Protein AF-A0A1A8KKH3-F1 (afdb_monomer_lite)

Foldseek 3Di:
DVVCCVVDPDDPPDVVVVVVVVVVVVVVVVVCVVVDVDPVLVCQLVVLLVCLCVPQVVVLVVVVVVVPDDCPDPVNVVSVVSNVVSVVSSVVSNVVSVVVVVVPD

InterPro domains:
  IPR013057 Amino acid transporter, transmembrane domain [PF01490] (12-98)

Organism: Nothobranchius kuhntae (NCBI:txid321403)

Radius o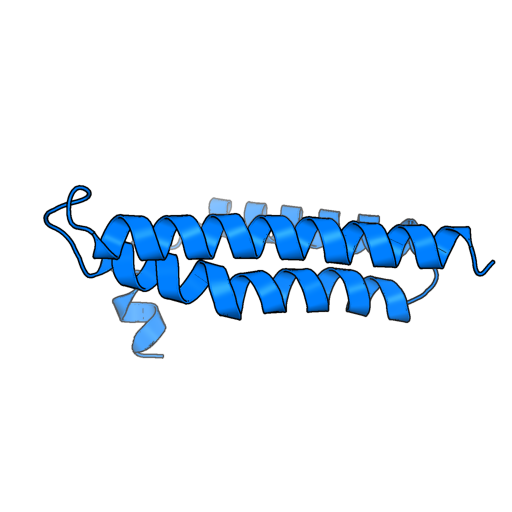f gyration: 18.01 Å; chains: 1; bounding box: 38×38×38 Å

pLDDT: mean 75.6, std 12.01, range [43.78, 92.56]

Secondary structure (DSSP, 8-state):
-HHHHHHS-S----HHHHHHHHHHHHHHHHHHHHH---HHHHHHHHHHHHHHIIIIIHHHHHHHHH-TT-TTSHHHHHHHHHHHHHHHHHHHHHHHHHHHHHH--

Structure (mmCIF, N/CA/C/O backbone):
data_AF-A0A1A8KKH3-F1
#
_entry.id   AF-A0A1A8KKH3-F1
#
loop_
_atom_site.group_PDB
_atom_site.id
_atom_site.type_symbol
_atom_site.label_atom_id
_atom_site.label_alt_id
_atom_site.label_comp_id
_atom_site.label_asym_id
_atom_site.label_entity_id
_atom_site.label_seq_id
_atom_site.pdbx_PDB_ins_code
_atom_site.Cartn_x
_atom_site.Cartn_y
_atom_site.Cartn_z
_atom_site.occupancy
_atom_site.B_iso_or_equiv
_atom_site.auth_seq_id
_atom_site.auth_comp_id
_atom_site.auth_asym_id
_atom_site.auth_atom_id
_atom_site.pdbx_PDB_model_num
ATOM 1 N N . LYS A 1 1 ? -0.425 -17.232 17.136 1.00 43.78 1 LYS A N 1
ATOM 2 C CA . LYS A 1 1 ? -1.507 -18.255 17.073 1.00 43.78 1 LYS A CA 1
ATOM 3 C C . LYS A 1 1 ? -2.831 -17.760 17.673 1.00 43.78 1 LYS A C 1
ATOM 5 O O . LYS A 1 1 ? -3.831 -17.846 16.978 1.00 43.78 1 LYS A O 1
ATOM 10 N N . ALA A 1 2 ? -2.852 -17.165 18.872 1.00 50.16 2 ALA A N 1
ATOM 11 C CA . ALA A 1 2 ? -4.084 -16.654 19.500 1.00 50.16 2 ALA A CA 1
ATOM 12 C C . ALA A 1 2 ? -4.791 -15.513 18.726 1.00 50.16 2 ALA A C 1
ATOM 14 O O . ALA A 1 2 ? -6.012 -15.499 18.624 1.00 50.16 2 ALA A O 1
ATOM 15 N N . MET A 1 3 ? -4.035 -14.603 18.101 1.00 50.75 3 MET A N 1
ATOM 16 C CA . MET A 1 3 ? -4.597 -13.459 17.361 1.00 50.75 3 MET A CA 1
ATOM 17 C C . MET A 1 3 ? -5.392 -13.859 16.100 1.00 50.75 3 MET A C 1
ATOM 19 O O . MET A 1 3 ? -6.391 -13.229 15.772 1.00 50.75 3 MET A O 1
ATOM 23 N N . ILE A 1 4 ? -4.989 -14.941 15.423 1.00 56.91 4 ILE A N 1
ATOM 24 C CA . ILE A 1 4 ? -5.669 -15.466 14.224 1.00 56.91 4 ILE A CA 1
ATOM 25 C C . ILE A 1 4 ? -7.001 -16.134 14.592 1.00 56.91 4 ILE A C 1
ATOM 27 O O . ILE A 1 4 ? -7.988 -15.954 13.886 1.00 56.91 4 ILE A O 1
ATOM 31 N N . LEU A 1 5 ? -7.050 -16.829 15.734 1.00 54.06 5 LEU A N 1
ATOM 32 C CA . LEU A 1 5 ? -8.266 -17.465 16.253 1.00 54.06 5 LEU A CA 1
ATOM 33 C C . LEU A 1 5 ? -9.311 -16.448 16.750 1.00 54.06 5 LEU A C 1
ATOM 35 O O . LEU A 1 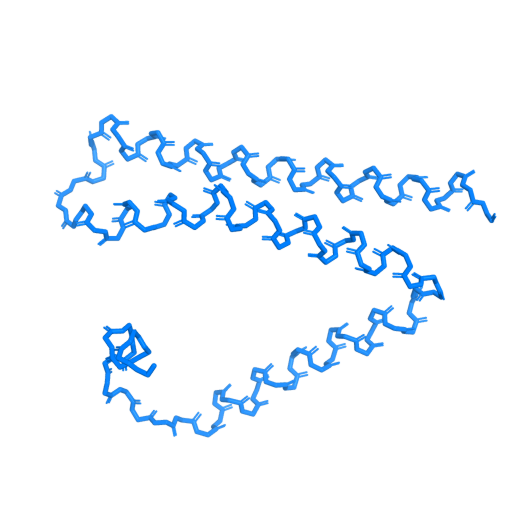5 ? -10.504 -16.715 16.653 1.00 54.06 5 LEU A O 1
ATOM 39 N N . LEU A 1 6 ? -8.878 -15.277 17.238 1.00 56.38 6 LEU A N 1
ATOM 40 C CA . LEU A 1 6 ? -9.771 -14.201 17.697 1.00 56.38 6 LEU A CA 1
ATOM 41 C C . LEU A 1 6 ? -10.327 -13.328 16.556 1.00 56.38 6 LEU A C 1
ATOM 43 O O . LEU A 1 6 ? -11.441 -12.822 16.663 1.00 56.38 6 LEU A O 1
ATOM 47 N N . LEU A 1 7 ? -9.583 -13.148 15.457 1.00 56.84 7 LEU A N 1
ATOM 48 C CA . LEU A 1 7 ? -10.030 -12.361 14.294 1.00 56.84 7 LEU A CA 1
AT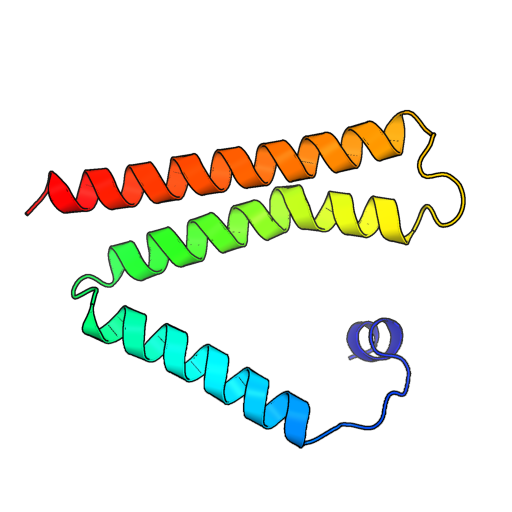OM 49 C C . LEU A 1 7 ? -10.857 -13.176 13.288 1.00 56.84 7 LEU A C 1
ATOM 51 O O . LEU A 1 7 ? -11.765 -12.627 12.663 1.00 56.84 7 LEU A O 1
ATOM 55 N N . PHE A 1 8 ? -10.563 -14.469 13.146 1.00 54.84 8 PHE A N 1
ATOM 56 C CA . PHE A 1 8 ? -11.284 -15.421 12.301 1.00 54.84 8 PHE A CA 1
ATOM 57 C C . PHE A 1 8 ? -11.954 -16.469 13.194 1.00 54.84 8 PHE A C 1
ATOM 59 O O . PHE A 1 8 ? -11.532 -17.620 13.280 1.00 54.84 8 PHE A O 1
ATOM 66 N N . GLY A 1 9 ? -13.013 -16.054 13.889 1.00 50.19 9 GLY A N 1
ATOM 67 C CA . GLY A 1 9 ? -13.870 -16.983 14.612 1.00 50.19 9 GLY A CA 1
ATOM 68 C C . GLY A 1 9 ? -14.427 -18.039 13.657 1.00 50.19 9 GLY A C 1
ATOM 69 O O . GLY A 1 9 ? -15.147 -17.692 12.725 1.00 50.19 9 GLY A O 1
ATOM 70 N N . GLY A 1 10 ? -14.052 -19.302 13.879 1.00 51.72 10 GLY A N 1
ATOM 71 C CA . GLY A 1 10 ? -14.806 -20.523 13.561 1.00 51.72 10 GLY A CA 1
ATOM 72 C C . GLY A 1 10 ? -15.436 -20.706 12.174 1.00 51.72 10 GLY A C 1
ATOM 73 O O . GLY A 1 10 ? -16.244 -21.616 12.023 1.00 51.72 10 GLY A O 1
ATOM 74 N N . ARG A 1 11 ? -15.141 -19.886 11.157 1.00 59.19 11 ARG A N 1
ATOM 75 C CA . ARG A 1 11 ? -15.700 -20.083 9.815 1.00 59.19 11 ARG A CA 1
ATOM 76 C C . ARG A 1 11 ? -14.977 -21.230 9.126 1.00 59.19 11 ARG A C 1
ATOM 78 O O . ARG A 1 11 ? -13.753 -21.213 9.015 1.00 59.19 11 ARG A O 1
ATOM 85 N N . SER A 1 12 ? -15.759 -22.199 8.653 1.00 53.28 12 SER A N 1
ATOM 86 C CA . SER A 1 12 ? -15.308 -23.375 7.913 1.00 53.28 12 SER A CA 1
ATOM 87 C C . SER A 1 12 ? -14.247 -22.982 6.889 1.00 53.28 12 SER A C 1
ATOM 89 O O . SER A 1 12 ? -14.503 -22.130 6.035 1.00 53.28 12 SER A O 1
ATOM 91 N N . PHE A 1 13 ? -13.059 -23.580 7.000 1.00 60.38 13 PHE A N 1
ATOM 92 C CA . PHE A 1 13 ? -11.923 -23.385 6.102 1.00 60.38 13 PHE A CA 1
ATOM 93 C C . PHE A 1 13 ? -12.356 -23.741 4.674 1.00 60.38 13 PHE A C 1
ATOM 95 O O . PHE A 1 13 ? -12.335 -24.898 4.255 1.00 60.38 13 PHE A O 1
ATOM 102 N N . SER A 1 14 ? -12.861 -22.749 3.943 1.00 65.69 14 SER A N 1
ATOM 103 C CA . SER A 1 14 ? -13.418 -22.958 2.614 1.00 65.69 14 SER A CA 1
ATOM 104 C C . SER A 1 14 ? -12.257 -23.013 1.635 1.00 65.69 14 SER A C 1
ATOM 106 O O . SER A 1 14 ? -11.760 -21.982 1.187 1.00 65.69 14 SER A O 1
ATOM 108 N N . TRP A 1 15 ? -11.825 -24.232 1.310 1.00 74.44 15 TRP A N 1
ATOM 109 C CA . TRP A 1 15 ? -10.740 -24.514 0.365 1.00 74.44 15 TRP A CA 1
ATOM 110 C C . TRP A 1 15 ? -10.841 -23.695 -0.928 1.00 74.44 15 TRP A C 1
ATOM 112 O O . TRP A 1 15 ? -9.834 -23.193 -1.418 1.00 74.44 15 TRP A O 1
ATOM 122 N N . ARG A 1 16 ? -12.063 -23.469 -1.430 1.00 76.62 16 ARG A N 1
ATOM 123 C CA . ARG A 1 16 ? -12.312 -22.652 -2.627 1.00 76.62 16 ARG A CA 1
ATOM 124 C C . ARG A 1 16 ? -11.839 -21.203 -2.480 1.00 76.62 16 ARG A C 1
ATOM 126 O O . ARG A 1 16 ? -11.225 -20.679 -3.397 1.00 76.62 16 ARG A O 1
ATOM 133 N N . ILE A 1 17 ? -12.079 -20.570 -1.332 1.00 80.62 17 ILE A N 1
ATOM 134 C CA . ILE A 1 17 ? -11.688 -19.171 -1.093 1.00 80.62 17 ILE A CA 1
ATOM 135 C C . ILE A 1 17 ? -10.163 -19.055 -1.012 1.00 80.62 17 ILE A C 1
ATOM 137 O O . ILE A 1 17 ? -9.591 -18.116 -1.561 1.00 80.62 17 ILE A O 1
ATOM 141 N N . HIS A 1 18 ? -9.497 -20.026 -0.381 1.00 83.44 18 HIS A N 1
ATOM 142 C CA . HIS A 1 18 ? -8.037 -20.054 -0.336 1.00 83.44 18 HIS A CA 1
ATOM 143 C C . HIS A 1 18 ? -7.414 -20.280 -1.711 1.00 83.44 18 HIS A C 1
ATOM 145 O O . HIS A 1 18 ? -6.543 -19.506 -2.089 1.00 83.44 18 HIS A O 1
ATOM 151 N N . ILE A 1 19 ? -7.905 -21.251 -2.487 1.00 87.81 19 ILE A N 1
ATOM 152 C CA . ILE A 1 19 ? -7.415 -21.496 -3.852 1.00 87.81 19 ILE A CA 1
ATOM 153 C C . ILE A 1 19 ? -7.564 -20.239 -4.717 1.00 87.81 19 ILE A C 1
ATOM 155 O O . ILE A 1 19 ? -6.603 -19.836 -5.366 1.00 87.81 19 ILE A O 1
ATOM 159 N N . ILE A 1 20 ? -8.734 -19.590 -4.692 1.00 90.81 20 ILE A N 1
ATOM 160 C CA . ILE A 1 20 ? -8.991 -18.372 -5.475 1.00 90.81 20 ILE A CA 1
ATOM 161 C C . ILE A 1 20 ? -8.067 -17.230 -5.032 1.00 90.81 20 ILE A C 1
ATOM 163 O O . ILE A 1 20 ? -7.472 -16.571 -5.878 1.00 90.81 20 ILE A O 1
ATOM 167 N N . SER A 1 21 ? -7.899 -17.015 -3.724 1.00 87.31 21 SER A N 1
ATOM 168 C CA . SER A 1 21 ? -7.009 -15.974 -3.195 1.00 87.31 21 SER A CA 1
ATOM 169 C C . SER A 1 21 ? -5.559 -16.189 -3.635 1.00 87.31 21 SER A C 1
ATOM 171 O O . SER A 1 21 ? -4.923 -15.271 -4.150 1.00 87.31 21 SER A O 1
ATOM 173 N N . THR A 1 22 ? -5.049 -17.418 -3.517 1.00 90.25 22 THR A N 1
ATOM 174 C CA . THR A 1 22 ? -3.692 -17.758 -3.960 1.00 90.25 22 THR A CA 1
ATOM 175 C C . THR A 1 22 ? -3.526 -17.575 -5.467 1.00 90.25 22 THR A C 1
ATOM 177 O O . THR A 1 2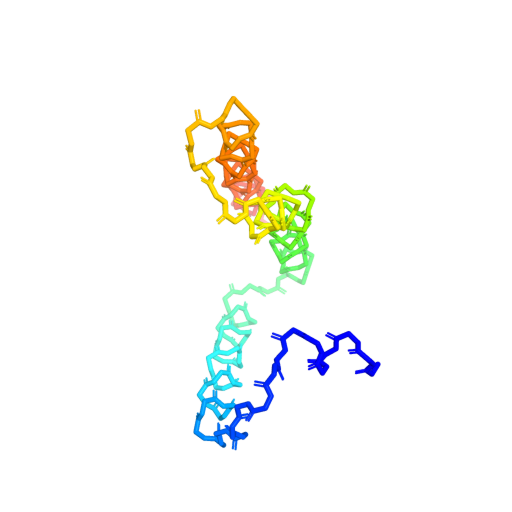2 ? -2.514 -17.025 -5.888 1.00 90.25 22 THR A O 1
ATOM 180 N N . LEU A 1 23 ? -4.519 -17.963 -6.274 1.00 92.56 23 LEU A N 1
ATOM 181 C CA . LEU A 1 23 ? -4.517 -17.749 -7.726 1.00 92.56 23 LEU A CA 1
ATOM 182 C C . LEU A 1 23 ? -4.460 -16.265 -8.094 1.00 92.56 23 LEU A C 1
ATOM 184 O O . LEU A 1 23 ? -3.670 -15.884 -8.953 1.00 92.56 23 LEU A O 1
ATOM 188 N N . ILE A 1 24 ? -5.255 -15.426 -7.425 1.00 91.88 24 ILE A N 1
ATOM 189 C CA . ILE A 1 24 ? -5.257 -13.975 -7.648 1.00 91.88 24 ILE A CA 1
ATOM 190 C C . ILE A 1 24 ? -3.891 -13.386 -7.296 1.00 91.88 24 ILE A C 1
ATOM 192 O O . ILE A 1 24 ? -3.305 -12.681 -8.113 1.00 91.88 24 ILE A O 1
ATOM 196 N N . ILE A 1 25 ? -3.358 -13.700 -6.111 1.00 89.38 25 ILE A N 1
ATOM 197 C CA . ILE A 1 25 ? -2.053 -13.191 -5.668 1.00 89.38 25 ILE A CA 1
ATOM 198 C C . ILE A 1 25 ? -0.957 -13.628 -6.645 1.00 89.38 25 ILE A C 1
ATOM 200 O O . ILE A 1 25 ? -0.164 -12.799 -7.082 1.00 89.38 25 ILE A O 1
ATOM 204 N N . LEU A 1 26 ? -0.940 -14.906 -7.032 1.00 92.31 26 LEU A N 1
ATOM 205 C CA . LEU A 1 26 ? 0.035 -15.444 -7.977 1.00 92.31 26 LEU A CA 1
ATOM 206 C C . LEU A 1 26 ? -0.065 -14.757 -9.342 1.00 92.31 26 LEU A C 1
ATOM 208 O O . LEU A 1 26 ? 0.959 -14.379 -9.902 1.00 92.31 26 LEU A O 1
ATOM 212 N N . SER A 1 27 ? -1.282 -14.551 -9.851 1.00 92.12 27 SER A N 1
ATOM 213 C CA . SER A 1 27 ? -1.516 -13.849 -11.114 1.00 92.12 27 SER A CA 1
ATOM 214 C C . SER A 1 27 ? -0.997 -12.416 -11.068 1.00 92.12 27 SER A C 1
ATOM 216 O O . SER A 1 27 ? -0.344 -11.983 -12.010 1.00 92.12 27 SER A O 1
ATOM 218 N N . VAL A 1 28 ? -1.266 -11.680 -9.986 1.00 86.81 28 VAL A N 1
ATOM 219 C CA . VAL A 1 28 ? -0.795 -10.297 -9.823 1.00 86.81 28 VAL A CA 1
ATOM 220 C C . VAL A 1 28 ? 0.729 -10.254 -9.765 1.00 86.81 28 VAL A C 1
ATOM 222 O O . VAL A 1 28 ? 1.336 -9.455 -10.471 1.00 86.81 28 VAL A O 1
ATOM 225 N N . VAL A 1 29 ? 1.356 -11.132 -8.975 1.00 85.94 29 VAL A N 1
ATOM 226 C CA . VAL A 1 29 ? 2.822 -11.199 -8.847 1.00 85.94 29 VAL A CA 1
ATOM 227 C C . VAL A 1 29 ? 3.478 -11.567 -10.175 1.00 85.94 29 VAL A C 1
ATOM 229 O O . VAL A 1 29 ? 4.456 -10.935 -10.565 1.00 85.94 29 VAL A O 1
ATOM 232 N N . LEU A 1 30 ? 2.930 -12.551 -10.891 1.00 88.56 30 LEU A N 1
ATOM 233 C CA . LEU A 1 30 ? 3.452 -12.976 -12.187 1.00 88.56 30 LEU A CA 1
ATOM 234 C C . LEU A 1 30 ? 3.312 -11.870 -13.238 1.00 88.56 30 LEU A C 1
ATOM 236 O O . LEU A 1 30 ? 4.251 -11.617 -13.986 1.00 88.56 30 LEU A O 1
ATOM 240 N N . MET A 1 31 ? 2.170 -11.179 -13.264 1.00 85.81 31 MET A N 1
ATOM 241 C CA . MET A 1 31 ? 1.958 -10.037 -14.150 1.00 85.81 31 MET A CA 1
ATOM 242 C C . MET A 1 31 ? 2.983 -8.934 -13.848 1.00 85.81 31 MET A C 1
ATOM 244 O O . MET A 1 31 ? 3.666 -8.470 -14.756 1.00 85.81 31 MET A O 1
ATOM 248 N N . LEU A 1 32 ? 3.179 -8.585 -12.573 1.00 80.44 32 LEU A N 1
ATOM 249 C CA . LEU A 1 32 ? 4.172 -7.589 -12.165 1.00 80.44 32 LEU A CA 1
ATOM 250 C C . LEU A 1 32 ? 5.600 -7.977 -12.585 1.00 80.44 32 LEU A C 1
ATOM 252 O O . LEU A 1 32 ? 6.344 -7.128 -13.064 1.00 80.44 32 LEU A O 1
ATOM 256 N N . ALA A 1 33 ? 5.964 -9.255 -12.440 1.00 82.94 33 ALA A N 1
ATOM 257 C CA . ALA A 1 33 ? 7.288 -9.770 -12.787 1.00 82.94 33 ALA A CA 1
ATOM 258 C C . ALA A 1 33 ? 7.579 -9.743 -14.297 1.00 82.94 33 ALA A C 1
ATOM 260 O O . ALA A 1 33 ? 8.730 -9.587 -14.691 1.00 82.94 33 ALA A O 1
ATOM 261 N N . ILE A 1 34 ? 6.553 -9.892 -15.141 1.00 84.12 34 ILE A N 1
ATOM 262 C CA . ILE A 1 34 ? 6.701 -9.823 -16.603 1.00 84.12 34 ILE A CA 1
ATOM 263 C C . ILE A 1 34 ? 6.768 -8.366 -17.080 1.00 84.12 34 ILE A C 1
ATOM 265 O O . ILE A 1 34 ? 7.532 -8.056 -17.990 1.00 84.12 34 ILE A O 1
ATOM 269 N N . PHE A 1 35 ? 5.976 -7.469 -16.483 1.00 78.00 35 PHE A N 1
ATOM 270 C CA . PHE A 1 35 ? 5.908 -6.065 -16.907 1.00 78.00 35 PHE A CA 1
ATOM 271 C C . PHE A 1 35 ? 7.049 -5.194 -16.370 1.00 78.00 35 PHE A C 1
ATOM 273 O O . PHE A 1 35 ? 7.363 -4.180 -16.989 1.00 78.00 35 PHE A O 1
ATOM 280 N N . VAL A 1 36 ? 7.649 -5.544 -15.228 1.00 73.31 36 VAL A N 1
ATOM 281 C CA . VAL A 1 36 ? 8.634 -4.697 -14.543 1.00 73.31 36 VAL A CA 1
ATOM 282 C C . VAL A 1 36 ? 9.988 -5.415 -14.460 1.00 73.31 36 VAL A C 1
ATOM 284 O O . VAL A 1 36 ? 10.166 -6.267 -13.588 1.00 73.31 36 VAL A O 1
ATOM 287 N N . PRO A 1 37 ? 10.962 -5.069 -15.323 1.00 71.25 37 PRO A N 1
ATOM 288 C CA . PRO A 1 37 ? 12.279 -5.705 -15.324 1.00 71.25 37 PRO A CA 1
ATOM 289 C C . PRO A 1 37 ? 13.168 -5.277 -14.140 1.00 71.25 37 PRO A C 1
ATOM 291 O O . PRO A 1 37 ? 14.070 -6.027 -13.765 1.00 71.25 37 PRO A O 1
ATOM 294 N N . ASP A 1 38 ? 12.899 -4.131 -13.494 1.00 79.19 38 ASP A N 1
ATOM 295 C CA . ASP A 1 38 ? 13.641 -3.699 -12.300 1.00 79.19 38 ASP A CA 1
ATOM 296 C C . ASP A 1 38 ? 12.933 -4.029 -10.991 1.00 79.19 38 ASP A C 1
ATOM 298 O O . ASP A 1 38 ? 11.896 -3.476 -10.607 1.00 79.19 38 ASP A O 1
ATOM 302 N N . ILE A 1 39 ? 13.626 -4.836 -10.200 1.00 81.44 39 ILE A N 1
ATOM 303 C CA . ILE A 1 39 ? 13.191 -5.250 -8.872 1.00 81.44 39 ILE A CA 1
ATOM 304 C C . ILE A 1 39 ? 13.037 -4.079 -7.880 1.00 81.44 39 ILE A C 1
ATOM 306 O O . ILE A 1 39 ? 12.174 -4.121 -7.002 1.00 81.44 39 ILE A O 1
ATOM 310 N N . ARG A 1 40 ? 13.834 -3.005 -8.023 1.00 79.88 40 ARG A N 1
ATOM 311 C CA . ARG A 1 40 ? 13.801 -1.824 -7.128 1.00 79.88 40 ARG A CA 1
ATOM 312 C C . ARG A 1 40 ? 12.424 -1.180 -7.068 1.00 79.88 40 ARG A C 1
ATOM 314 O O . ARG A 1 40 ? 11.980 -0.702 -6.031 1.00 79.88 40 ARG A O 1
ATOM 321 N N . THR A 1 41 ? 11.726 -1.229 -8.176 1.00 77.81 41 THR A N 1
ATOM 322 C CA . THR A 1 41 ? 10.410 -0.627 -8.338 1.00 77.81 41 THR A CA 1
ATOM 323 C C . THR A 1 41 ? 9.319 -1.498 -7.835 1.00 77.81 41 THR A C 1
ATOM 325 O O . THR A 1 41 ? 8.375 -0.992 -7.244 1.00 77.81 41 THR A O 1
ATOM 328 N N . VAL A 1 42 ? 9.418 -2.793 -8.120 1.00 83.25 42 VAL A N 1
ATOM 329 C CA . VAL A 1 42 ? 8.474 -3.762 -7.592 1.00 83.25 42 VAL A CA 1
ATOM 330 C C . VAL A 1 42 ? 8.444 -3.596 -6.078 1.00 83.25 42 VAL A C 1
ATOM 332 O O . VAL A 1 42 ? 7.378 -3.397 -5.498 1.00 83.25 42 VAL A O 1
ATOM 335 N N . PHE A 1 43 ? 9.620 -3.519 -5.449 1.00 83.06 43 PHE A N 1
ATOM 336 C CA . PHE A 1 43 ? 9.726 -3.215 -4.027 1.00 83.06 43 PHE A CA 1
ATOM 337 C C . PHE A 1 43 ? 9.280 -1.798 -3.655 1.00 83.06 43 PHE A C 1
ATOM 339 O O . PHE A 1 43 ? 8.648 -1.638 -2.615 1.00 83.06 43 PHE A O 1
ATOM 346 N N . GLY A 1 44 ? 9.531 -0.783 -4.484 1.00 84.19 44 GLY A N 1
ATOM 347 C CA . GLY A 1 44 ? 9.035 0.579 -4.261 1.00 84.19 44 GLY A CA 1
ATOM 348 C C . GLY A 1 44 ? 7.504 0.668 -4.240 1.00 84.19 44 GLY A C 1
ATOM 349 O O . GLY A 1 44 ? 6.928 1.237 -3.315 1.00 84.19 44 GLY A O 1
ATOM 350 N N . ILE A 1 45 ? 6.828 0.061 -5.217 1.00 81.19 45 ILE A N 1
ATOM 351 C CA . ILE A 1 45 ? 5.365 0.034 -5.361 1.00 81.19 45 ILE A CA 1
ATOM 352 C C . ILE A 1 45 ? 4.734 -0.782 -4.234 1.00 81.19 45 ILE A C 1
ATOM 354 O O . ILE A 1 45 ? 3.833 -0.305 -3.540 1.00 81.19 45 ILE A O 1
ATOM 358 N N . VAL A 1 46 ? 5.223 -2.005 -4.022 1.00 86.88 46 VAL A N 1
ATOM 359 C CA . VAL A 1 46 ? 4.688 -2.902 -2.991 1.00 86.88 46 VAL A CA 1
ATOM 360 C C . VAL A 1 46 ? 4.957 -2.334 -1.598 1.00 86.88 46 VAL A C 1
ATOM 362 O O . VAL A 1 46 ? 4.057 -2.317 -0.759 1.00 86.88 46 VAL A O 1
ATOM 365 N N . GLY A 1 47 ? 6.165 -1.826 -1.352 1.00 86.44 47 GLY A N 1
ATOM 366 C CA . GLY A 1 47 ? 6.578 -1.257 -0.071 1.00 86.44 47 GLY A CA 1
ATOM 367 C C . GLY A 1 47 ? 5.825 0.022 0.282 1.00 86.44 47 GLY A C 1
ATOM 368 O O . GLY A 1 47 ? 5.310 0.130 1.394 1.00 86.44 47 GLY A O 1
ATOM 369 N N . SER A 1 48 ? 5.688 0.960 -0.662 1.00 85.81 48 SER A N 1
ATOM 370 C CA . SER A 1 48 ? 4.923 2.198 -0.444 1.00 85.81 48 SER A CA 1
ATOM 371 C C . SER A 1 48 ? 3.449 1.913 -0.168 1.00 85.81 48 SER A C 1
ATOM 373 O O . SER A 1 48 ? 2.911 2.400 0.825 1.00 85.81 48 SER A O 1
ATOM 375 N N . THR A 1 49 ? 2.814 1.061 -0.978 1.00 84.94 49 THR A N 1
ATOM 376 C CA . THR A 1 49 ? 1.397 0.696 -0.820 1.00 84.94 49 THR A CA 1
ATOM 377 C C . THR A 1 49 ? 1.152 -0.043 0.496 1.00 84.94 49 THR A C 1
ATOM 379 O O . THR A 1 49 ? 0.200 0.255 1.215 1.00 84.94 49 THR A O 1
ATOM 382 N N . THR A 1 50 ? 2.029 -0.982 0.859 1.00 87.81 50 THR A N 1
ATOM 383 C CA . THR A 1 50 ? 1.896 -1.734 2.116 1.00 87.81 50 THR A CA 1
ATOM 384 C C . THR A 1 50 ? 2.106 -0.824 3.325 1.00 87.81 50 THR A C 1
ATOM 386 O O . THR A 1 50 ? 1.333 -0.888 4.279 1.00 87.81 50 THR A O 1
ATOM 389 N N . SER A 1 51 ? 3.105 0.062 3.279 1.00 87.56 51 SER A N 1
ATOM 390 C CA . SER A 1 51 ? 3.399 1.004 4.362 1.00 87.56 51 SER A CA 1
ATOM 391 C C . SER A 1 51 ? 2.254 1.996 4.585 1.00 87.56 51 SER A C 1
ATOM 393 O O . SER A 1 51 ? 1.793 2.151 5.715 1.00 87.56 51 SER A O 1
ATOM 395 N N . THR A 1 52 ? 1.706 2.601 3.523 1.00 84.38 52 THR A N 1
ATOM 396 C CA . THR A 1 52 ? 0.559 3.522 3.642 1.00 84.38 52 THR A CA 1
ATOM 397 C C . THR A 1 52 ? -0.692 2.816 4.164 1.00 84.38 52 THR A C 1
ATOM 399 O O . THR A 1 52 ? -1.391 3.357 5.024 1.00 84.38 52 THR A O 1
ATOM 402 N N . CYS A 1 53 ? -0.940 1.574 3.736 1.00 81.75 53 CYS A N 1
ATOM 403 C CA . CYS A 1 53 ? -2.040 0.769 4.262 1.00 81.75 53 CYS A CA 1
ATOM 404 C C . CYS A 1 53 ? -1.884 0.466 5.756 1.00 81.75 53 CYS A C 1
ATOM 406 O O . CYS A 1 53 ? -2.837 0.610 6.521 1.00 81.75 53 CYS A O 1
ATOM 408 N N . LEU A 1 54 ? -0.695 0.063 6.198 1.00 83.19 54 LEU A N 1
ATOM 409 C CA . LEU A 1 54 ? -0.470 -0.290 7.599 1.00 83.19 54 LEU A CA 1
ATOM 410 C C . LEU A 1 54 ? -0.449 0.934 8.520 1.00 83.19 54 LEU A C 1
ATOM 412 O O . LEU A 1 54 ? -0.985 0.866 9.622 1.00 83.19 54 LEU A O 1
ATOM 416 N N . LEU A 1 55 ? 0.135 2.048 8.079 1.00 83.88 55 LEU A N 1
ATOM 417 C CA . LEU A 1 55 ? 0.287 3.240 8.913 1.00 83.88 55 LEU A CA 1
ATOM 418 C C . LEU A 1 55 ? -0.990 4.075 9.006 1.00 83.88 55 LEU A C 1
ATOM 420 O O . LEU A 1 55 ? -1.268 4.617 10.070 1.00 83.88 55 LEU A O 1
ATOM 424 N N . PHE A 1 56 ? -1.768 4.177 7.926 1.00 76.06 56 PHE A N 1
ATOM 425 C CA . PHE A 1 56 ? -2.933 5.066 7.889 1.00 76.06 56 PHE A CA 1
ATOM 426 C C . PHE A 1 56 ? -4.265 4.312 7.882 1.00 76.06 56 PHE A C 1
ATOM 428 O O . PHE A 1 56 ? -5.190 4.655 8.617 1.00 76.06 56 PHE A O 1
ATOM 435 N N . ILE A 1 57 ? -4.373 3.249 7.083 1.00 77.12 57 ILE A N 1
ATOM 436 C CA . ILE A 1 57 ? -5.648 2.544 6.893 1.00 77.12 57 ILE A CA 1
ATOM 437 C C . ILE A 1 57 ? -5.927 1.582 8.055 1.00 77.12 57 ILE A C 1
ATOM 439 O O . ILE A 1 57 ? -7.047 1.533 8.565 1.00 77.12 57 ILE A O 1
ATOM 443 N N . PHE A 1 58 ? -4.917 0.846 8.522 1.00 76.56 58 PHE A N 1
ATOM 444 C CA . PHE A 1 58 ? -5.069 -0.122 9.609 1.00 76.56 58 PHE A CA 1
ATOM 445 C C . PHE A 1 58 ? -5.555 0.492 10.935 1.00 76.56 58 PHE A C 1
ATOM 447 O O . PHE A 1 58 ? -6.547 -0.018 11.463 1.00 76.56 58 PHE A O 1
ATOM 454 N N . PRO A 1 59 ? -4.964 1.583 11.474 1.00 76.12 59 PRO A N 1
ATOM 455 C CA . PRO A 1 59 ? -5.478 2.202 12.697 1.00 76.12 59 PRO A CA 1
ATOM 456 C C . PRO A 1 59 ? -6.893 2.764 12.515 1.00 76.12 59 PRO A C 1
ATOM 458 O O . PRO A 1 59 ? -7.710 2.611 13.419 1.00 76.12 59 PRO A O 1
ATOM 461 N N . GLY A 1 60 ? -7.223 3.325 11.343 1.00 74.38 60 GLY A N 1
ATOM 462 C CA . GLY A 1 60 ? -8.568 3.826 11.042 1.00 74.38 60 GLY A CA 1
ATOM 463 C C . GLY A 1 60 ? -9.629 2.720 11.031 1.00 74.38 60 GLY A C 1
ATOM 464 O O . GLY A 1 60 ? -10.671 2.847 11.674 1.00 74.38 60 GLY A O 1
ATOM 465 N N . ILE A 1 61 ? -9.347 1.586 10.378 1.00 74.25 61 ILE A N 1
ATOM 466 C CA . ILE A 1 61 ? -10.246 0.419 10.371 1.00 74.25 61 ILE A CA 1
ATOM 467 C C . ILE A 1 61 ? -10.364 -0.188 11.771 1.00 74.25 61 ILE A C 1
ATOM 469 O O . ILE A 1 61 ? -11.464 -0.554 12.185 1.00 74.25 61 ILE A O 1
ATOM 473 N N . PHE A 1 62 ? -9.258 -0.304 12.512 1.00 76.12 62 PHE A N 1
ATOM 474 C CA . PHE A 1 62 ? -9.280 -0.858 13.866 1.00 76.12 62 PHE A CA 1
ATOM 475 C C . PHE A 1 62 ? -10.112 0.019 14.804 1.00 76.12 62 PHE A C 1
ATOM 477 O O . PHE A 1 62 ? -10.938 -0.505 15.550 1.00 76.12 62 PHE A O 1
ATOM 484 N N . TYR A 1 63 ? -9.963 1.341 14.689 1.00 72.94 63 TYR A N 1
ATOM 485 C CA . TYR A 1 63 ? -10.736 2.338 15.422 1.00 72.94 63 TYR A CA 1
ATOM 486 C C . TYR A 1 63 ? -12.239 2.262 15.106 1.00 72.94 63 TYR A C 1
ATOM 488 O O . TYR A 1 63 ? -13.070 2.166 16.009 1.00 72.94 63 TYR A O 1
ATOM 496 N N . LEU A 1 64 ? -12.607 2.212 13.823 1.00 72.12 64 LEU A N 1
ATOM 497 C CA . LEU A 1 64 ? -14.008 2.088 13.400 1.00 72.12 64 LEU A CA 1
ATOM 498 C C . LEU A 1 64 ? -14.629 0.746 13.816 1.00 72.12 64 LEU A C 1
ATOM 500 O O . LEU A 1 64 ? -15.807 0.681 14.159 1.00 72.12 64 LEU A O 1
ATOM 504 N N . LYS A 1 65 ? -13.845 -0.338 13.813 1.00 70.56 65 LYS A N 1
ATOM 505 C CA . LYS A 1 65 ? -14.325 -1.683 14.158 1.00 70.56 65 LYS A CA 1
ATOM 506 C C . LYS A 1 65 ? -14.479 -1.896 15.669 1.00 70.56 65 LYS A C 1
ATOM 508 O O . LYS A 1 65 ? -15.362 -2.658 16.062 1.00 70.56 65 LYS A O 1
ATOM 513 N N . ILE A 1 66 ? -13.654 -1.257 16.507 1.00 70.44 66 ILE A N 1
ATOM 514 C CA . ILE A 1 66 ? -13.802 -1.292 17.975 1.00 70.44 66 ILE A CA 1
ATOM 515 C C . ILE A 1 66 ? -14.909 -0.341 18.458 1.00 70.44 66 ILE A C 1
ATOM 517 O O . ILE A 1 66 ? -15.637 -0.678 19.391 1.00 70.44 66 ILE A O 1
ATOM 521 N N . SER A 1 67 ? -15.110 0.795 17.780 1.00 65.12 67 SER A N 1
ATOM 522 C CA . SER A 1 67 ? -16.142 1.792 18.098 1.00 65.12 67 SER A CA 1
ATOM 523 C C . SER A 1 67 ? -17.519 1.384 17.545 1.00 65.12 67 SER A C 1
ATOM 525 O O . SER A 1 67 ? -18.113 2.023 16.680 1.00 65.12 67 SER A O 1
ATOM 527 N N . ARG A 1 68 ? -18.040 0.248 18.019 1.00 56.81 68 ARG A N 1
ATOM 528 C CA . ARG A 1 68 ? -19.237 -0.443 17.498 1.00 56.81 68 ARG A CA 1
ATOM 529 C C . ARG A 1 68 ? -20.596 0.254 17.719 1.00 56.81 68 ARG A C 1
ATOM 531 O O . ARG A 1 68 ? -21.606 -0.433 17.608 1.00 56.81 68 ARG A O 1
ATOM 538 N N . SER A 1 69 ? -20.679 1.564 17.995 1.00 50.84 69 SER A N 1
ATOM 539 C CA . SER A 1 69 ? -21.994 2.182 18.287 1.00 50.84 69 SER A CA 1
ATOM 540 C C . SER A 1 69 ? -22.279 3.609 17.795 1.00 50.84 69 SER A C 1
ATOM 542 O O . SER A 1 69 ? -23.401 4.071 17.966 1.00 50.84 69 SER A O 1
ATOM 544 N N . SER A 1 70 ? -21.366 4.332 17.136 1.00 50.69 70 SER A N 1
ATOM 545 C CA . SER A 1 70 ? -21.778 5.589 16.485 1.00 50.69 70 SER A CA 1
ATOM 546 C C . SER A 1 70 ? -20.784 6.055 15.428 1.00 50.69 70 SER A C 1
ATOM 548 O O . SER A 1 70 ? -19.760 6.657 15.740 1.00 50.69 70 SER A O 1
ATOM 550 N N . LEU A 1 71 ? -21.144 5.875 14.153 1.00 55.06 71 LEU A N 1
ATOM 551 C CA . LEU A 1 71 ? -20.464 6.489 13.000 1.00 55.06 71 LEU A CA 1
ATOM 552 C C . LEU A 1 71 ? -20.602 8.030 12.971 1.00 55.06 71 LEU A C 1
ATOM 554 O O . LEU A 1 71 ? -20.258 8.667 11.980 1.00 55.06 71 LEU A O 1
ATOM 558 N N . LYS A 1 72 ? -21.136 8.635 14.042 1.00 55.62 72 LYS A N 1
ATOM 559 C CA . LYS A 1 72 ? -21.478 10.055 14.147 1.00 55.62 72 LYS A CA 1
ATOM 560 C C . LYS A 1 72 ? -20.645 10.814 15.193 1.00 55.62 72 LYS A C 1
ATOM 562 O O . LYS A 1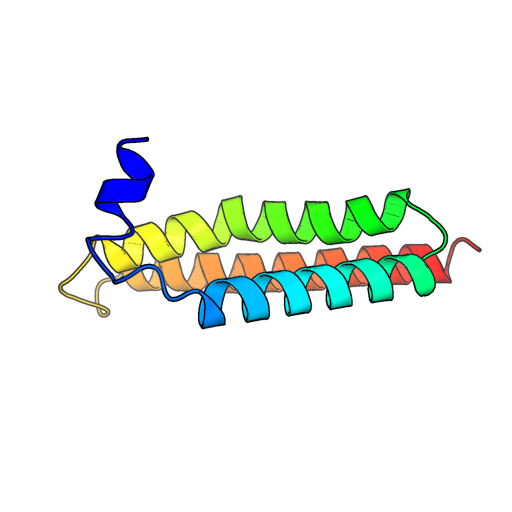 72 ? -20.903 11.994 15.404 1.00 55.62 72 LYS A O 1
ATOM 567 N N . SER A 1 73 ? -19.670 10.164 15.846 1.00 63.69 73 SER A N 1
ATOM 568 C C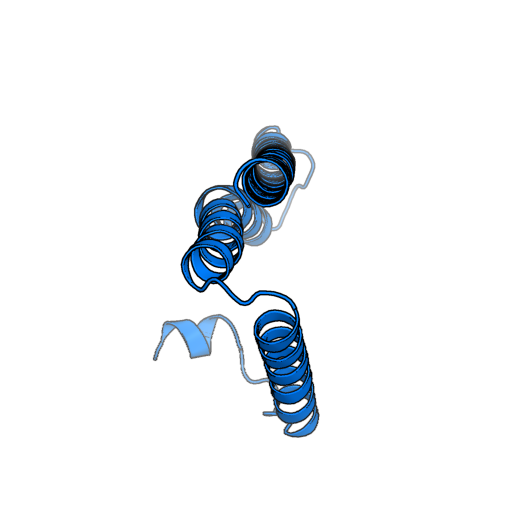A . SER A 1 73 ? -18.695 10.853 16.713 1.00 63.69 73 SER A CA 1
ATOM 569 C C . SER A 1 73 ? -17.565 11.472 15.885 1.00 63.69 73 SER A C 1
ATOM 571 O O . SER A 1 73 ? -17.141 10.892 14.882 1.00 63.69 73 SER A O 1
ATOM 573 N N . VAL A 1 74 ? -17.048 12.617 16.339 1.00 64.00 74 VAL A N 1
ATOM 574 C CA . VAL A 1 74 ? -15.937 13.381 15.731 1.00 64.00 74 VAL A CA 1
ATOM 575 C C . VAL A 1 74 ? -14.713 12.491 15.469 1.00 64.00 74 VAL A C 1
ATOM 577 O O . VAL A 1 74 ? -14.017 12.644 14.466 1.00 64.00 74 VAL A O 1
ATOM 580 N N . ASP A 1 75 ? -14.512 11.473 16.300 1.00 64.06 75 ASP A N 1
ATOM 581 C CA . ASP A 1 75 ? -13.394 10.543 16.183 1.00 64.06 75 ASP A CA 1
ATOM 582 C C . ASP A 1 75 ? -13.519 9.553 15.005 1.00 64.06 75 ASP A C 1
ATOM 584 O O . ASP A 1 75 ? -12.513 9.161 14.413 1.00 64.06 75 ASP A O 1
ATOM 588 N N . SER A 1 76 ? -14.744 9.178 14.600 1.00 67.44 76 SER A N 1
ATOM 589 C CA . SER A 1 76 ? -14.964 8.372 13.381 1.00 67.44 76 SER A CA 1
ATOM 590 C C . SER A 1 76 ? -14.642 9.167 12.117 1.00 67.44 76 SER A C 1
ATOM 592 O O . SER A 1 76 ? -14.139 8.603 11.144 1.00 67.44 76 SER A O 1
ATOM 594 N N . VAL A 1 77 ? -14.895 10.480 12.135 1.00 74.88 77 VAL A N 1
ATOM 595 C CA . VAL A 1 77 ? -14.526 11.380 11.034 1.00 74.88 77 VAL A CA 1
ATOM 596 C C . VAL A 1 77 ? -13.006 11.487 10.938 1.00 74.88 77 VAL A C 1
ATOM 598 O O . VAL A 1 77 ? -12.467 11.388 9.839 1.00 74.88 77 VAL A O 1
ATOM 601 N N . GLY A 1 78 ? -12.305 11.587 12.073 1.00 74.81 78 GLY A N 1
ATOM 602 C CA . GLY A 1 78 ? -10.841 11.540 12.120 1.00 74.81 78 GLY A CA 1
ATOM 603 C C . GLY A 1 78 ? -10.272 10.258 11.504 1.00 74.81 78 GLY A C 1
ATOM 604 O O . GLY A 1 78 ? -9.401 10.331 10.642 1.00 74.81 78 GLY A O 1
ATOM 605 N N . ALA A 1 79 ? -10.815 9.091 11.865 1.00 75.56 79 ALA A N 1
ATOM 606 C CA . ALA A 1 79 ? -10.405 7.808 11.286 1.00 75.56 79 ALA A CA 1
ATOM 607 C C . ALA A 1 79 ? -10.647 7.732 9.766 1.00 75.56 79 ALA A C 1
ATOM 609 O O . ALA A 1 79 ? -9.794 7.234 9.030 1.00 75.56 79 ALA A O 1
ATOM 610 N N . LEU A 1 80 ? -11.779 8.255 9.282 1.00 77.81 80 LEU A N 1
ATOM 611 C CA . LEU A 1 80 ? -12.089 8.305 7.853 1.00 77.81 80 LEU A CA 1
ATOM 612 C C . LEU A 1 80 ? -11.154 9.256 7.090 1.00 77.81 80 LEU A C 1
ATOM 614 O O . LEU A 1 80 ? -10.658 8.898 6.025 1.00 77.81 80 LEU A O 1
ATOM 618 N N . LEU A 1 81 ? -10.874 10.440 7.639 1.00 81.00 81 LEU A N 1
ATOM 619 C CA . LEU A 1 81 ? -9.923 11.393 7.058 1.00 81.00 81 LEU A CA 1
ATOM 620 C C . LEU A 1 81 ? -8.519 10.795 6.962 1.00 81.00 81 LEU A C 1
ATOM 622 O O . LEU A 1 81 ? -7.843 10.979 5.954 1.00 81.00 81 LEU A O 1
ATOM 626 N N . LEU A 1 82 ? -8.104 10.035 7.974 1.00 81.12 82 LEU A N 1
ATOM 627 C CA . LEU A 1 82 ? -6.804 9.372 8.013 1.00 81.12 82 LEU A CA 1
ATOM 628 C C . LEU A 1 82 ? -6.693 8.286 6.928 1.00 81.12 82 LEU A C 1
ATOM 630 O O . LEU A 1 82 ? -5.671 8.189 6.253 1.00 81.12 82 LEU A O 1
ATOM 634 N N . VAL A 1 83 ? -7.776 7.539 6.685 1.00 80.00 83 VAL A N 1
ATOM 635 C CA . VAL A 1 83 ? -7.884 6.591 5.563 1.00 80.00 83 VAL A CA 1
ATOM 636 C C . VAL A 1 83 ? -7.799 7.317 4.217 1.00 80.00 83 VAL A C 1
ATOM 638 O O . VAL A 1 83 ? -7.006 6.917 3.368 1.00 80.00 83 VAL A O 1
ATOM 641 N N . ILE A 1 84 ? -8.570 8.393 4.020 1.00 84.19 84 ILE A N 1
ATOM 642 C CA . ILE A 1 84 ? -8.571 9.175 2.769 1.00 84.19 84 ILE A CA 1
ATOM 643 C C . ILE A 1 84 ? -7.181 9.761 2.498 1.00 84.19 84 ILE A C 1
ATOM 645 O O . ILE A 1 84 ? -6.666 9.650 1.386 1.00 84.19 84 ILE A O 1
ATOM 649 N N . PHE A 1 85 ? -6.543 10.325 3.522 1.00 85.25 85 PHE A N 1
ATOM 650 C CA . PHE A 1 85 ? -5.184 10.846 3.438 1.00 85.25 85 PHE A CA 1
ATOM 651 C C . PHE A 1 85 ? -4.170 9.749 3.091 1.00 85.25 85 PHE A C 1
ATOM 653 O O . PHE A 1 85 ? -3.321 9.949 2.223 1.00 85.25 85 PHE A O 1
ATOM 660 N N . GLY A 1 86 ? -4.293 8.566 3.702 1.00 81.62 86 GLY A N 1
ATOM 661 C CA . GLY A 1 86 ? -3.472 7.401 3.373 1.00 81.62 86 GLY A CA 1
ATOM 662 C C . GLY A 1 86 ? -3.612 6.969 1.912 1.00 81.62 86 GLY A C 1
ATOM 663 O O . GLY A 1 86 ? -2.607 6.685 1.261 1.00 81.62 86 GLY A O 1
ATOM 664 N N . VAL A 1 87 ? -4.834 6.987 1.370 1.00 82.75 87 VAL A N 1
ATOM 665 C CA . VAL A 1 87 ? -5.092 6.694 -0.050 1.00 82.75 87 VAL A CA 1
ATOM 666 C C . VAL A 1 87 ? -4.466 7.757 -0.950 1.00 82.75 87 VAL A C 1
ATOM 668 O O . VAL A 1 87 ? -3.777 7.404 -1.904 1.00 82.75 87 VAL A O 1
ATOM 671 N N . MET A 1 88 ? -4.638 9.045 -0.636 1.00 87.00 88 MET A N 1
ATOM 672 C CA . MET A 1 88 ? -4.014 10.133 -1.397 1.00 87.00 88 MET A CA 1
ATOM 673 C C . MET A 1 88 ? -2.490 10.005 -1.427 1.00 87.00 88 MET A C 1
ATOM 675 O O . MET A 1 88 ? -1.891 10.050 -2.499 1.00 87.00 88 MET A O 1
ATOM 679 N N . MET A 1 89 ? -1.864 9.790 -0.268 1.00 82.25 89 MET A N 1
ATOM 680 C CA . MET A 1 89 ? -0.418 9.588 -0.170 1.00 82.25 89 MET A CA 1
ATOM 681 C C . MET A 1 89 ? 0.043 8.341 -0.932 1.00 82.25 89 MET A C 1
ATOM 683 O O . MET A 1 89 ? 1.080 8.378 -1.592 1.00 82.25 89 MET A O 1
ATOM 687 N N . GLY A 1 90 ? -0.745 7.261 -0.908 1.00 82.81 90 GLY A N 1
ATOM 688 C CA . GLY A 1 90 ? -0.500 6.066 -1.714 1.00 82.81 90 GLY A CA 1
ATOM 689 C C . GLY A 1 90 ? -0.499 6.360 -3.215 1.00 82.81 90 GLY A C 1
ATOM 690 O O . GLY A 1 90 ? 0.448 5.993 -3.904 1.00 82.81 90 GLY A O 1
ATOM 691 N N . VAL A 1 91 ? -1.509 7.080 -3.715 1.00 85.44 91 VAL A N 1
ATOM 692 C CA . VAL A 1 91 ? -1.616 7.461 -5.136 1.00 85.44 91 VAL A CA 1
ATOM 693 C C . VAL A 1 91 ? -0.467 8.376 -5.557 1.00 85.44 91 VAL A C 1
ATOM 695 O O . VAL A 1 91 ? 0.127 8.160 -6.615 1.00 85.44 91 VAL A O 1
ATOM 698 N N . ILE A 1 92 ? -0.108 9.361 -4.729 1.00 86.31 92 ILE A N 1
ATOM 699 C CA . ILE A 1 92 ? 1.027 10.258 -4.990 1.00 86.31 92 ILE A CA 1
ATOM 700 C C . ILE A 1 92 ? 2.325 9.451 -5.067 1.00 86.31 92 ILE A C 1
ATOM 702 O O . ILE A 1 92 ? 3.073 9.591 -6.032 1.00 86.31 92 ILE A O 1
ATOM 706 N N . SER A 1 93 ? 2.567 8.557 -4.104 1.00 79.88 93 SER A N 1
ATOM 707 C CA . SER A 1 93 ? 3.773 7.726 -4.085 1.00 79.88 93 SER A CA 1
ATOM 708 C C . SER A 1 93 ? 3.851 6.808 -5.308 1.00 79.88 93 SER A C 1
ATOM 710 O O . SER A 1 93 ? 4.893 6.753 -5.961 1.00 79.88 93 SER A O 1
ATOM 712 N N . LEU A 1 94 ? 2.744 6.167 -5.689 1.00 82.00 94 LEU A N 1
ATOM 713 C CA . LEU A 1 94 ? 2.683 5.328 -6.886 1.00 82.00 94 LEU A CA 1
ATOM 714 C C . LEU A 1 94 ? 3.003 6.133 -8.152 1.00 82.00 94 LEU A C 1
ATOM 716 O O . LEU A 1 94 ? 3.807 5.708 -8.979 1.00 82.00 94 LEU A O 1
ATOM 720 N N . SER A 1 95 ? 2.421 7.330 -8.258 1.00 84.50 95 SER A N 1
ATOM 721 C CA . SER A 1 95 ? 2.636 8.248 -9.379 1.00 84.50 95 SER A CA 1
ATOM 722 C C . SER A 1 95 ? 4.096 8.689 -9.469 1.00 84.50 95 SER A C 1
ATOM 724 O O . SER A 1 95 ? 4.671 8.664 -10.552 1.00 84.50 95 SER A O 1
ATOM 726 N N . THR A 1 96 ? 4.731 9.028 -8.340 1.00 81.50 96 THR A N 1
ATOM 727 C CA . THR A 1 96 ? 6.157 9.398 -8.321 1.00 81.50 96 THR A CA 1
ATOM 728 C C . THR A 1 96 ? 7.057 8.257 -8.768 1.00 81.50 96 THR A C 1
ATOM 730 O O . THR A 1 96 ? 7.967 8.496 -9.552 1.00 81.50 96 THR A O 1
ATOM 733 N N . ILE A 1 97 ? 6.770 7.017 -8.355 1.00 81.06 97 ILE A N 1
ATOM 734 C CA . ILE A 1 97 ? 7.548 5.850 -8.783 1.00 81.06 97 ILE A CA 1
ATOM 735 C C . ILE A 1 97 ? 7.433 5.683 -10.301 1.00 81.06 97 ILE A C 1
ATOM 737 O O . ILE A 1 97 ? 8.454 5.565 -10.969 1.00 81.06 97 ILE A O 1
ATOM 741 N N . ILE A 1 98 ? 6.218 5.742 -10.858 1.00 80.81 98 ILE A N 1
ATOM 742 C CA . ILE A 1 98 ? 5.975 5.623 -12.308 1.00 80.81 98 ILE A CA 1
ATOM 743 C C . ILE A 1 98 ? 6.647 6.758 -13.097 1.00 80.81 98 ILE A C 1
ATOM 745 O O . ILE A 1 98 ? 7.204 6.523 -14.164 1.00 80.81 98 ILE A O 1
ATOM 749 N N . ILE A 1 99 ? 6.631 7.991 -12.588 1.00 83.12 99 ILE A N 1
ATOM 750 C CA . ILE A 1 99 ? 7.323 9.109 -13.242 1.00 83.12 99 ILE A CA 1
ATOM 751 C C . ILE A 1 99 ? 8.835 8.884 -13.218 1.00 83.12 99 ILE A C 1
ATOM 753 O O . ILE A 1 99 ? 9.484 9.059 -14.245 1.00 83.12 99 ILE A O 1
ATOM 757 N N . THR A 1 100 ? 9.394 8.450 -12.084 1.00 79.00 100 THR A N 1
ATOM 758 C CA . THR A 1 100 ? 10.816 8.097 -11.988 1.00 79.00 100 THR A CA 1
ATOM 759 C C . THR A 1 100 ? 11.181 7.038 -13.020 1.00 79.00 100 THR A C 1
ATOM 761 O O . THR A 1 100 ? 12.153 7.227 -13.734 1.00 79.00 100 THR A O 1
ATOM 764 N N . TRP A 1 101 ? 10.362 6.002 -13.200 1.00 76.31 101 TRP A N 1
ATOM 765 C CA . TRP A 1 101 ? 10.573 5.004 -14.254 1.00 76.31 101 TRP A CA 1
ATOM 766 C C . TRP A 1 101 ? 10.699 5.542 -15.653 1.00 76.31 101 TRP A C 1
ATOM 768 O O . TRP A 1 101 ? 11.569 5.127 -16.404 1.00 76.31 101 TRP A O 1
ATOM 778 N N . ILE A 1 102 ? 9.763 6.405 -16.024 1.00 79.06 102 ILE A N 1
ATOM 779 C CA . ILE A 1 102 ? 9.695 6.918 -17.385 1.00 79.06 102 ILE A CA 1
ATOM 780 C C . ILE A 1 102 ? 10.858 7.889 -17.625 1.00 79.06 102 ILE A C 1
ATOM 782 O O . ILE A 1 102 ? 11.331 8.024 -18.750 1.00 79.06 102 ILE A O 1
ATOM 786 N N . MET A 1 103 ? 11.314 8.571 -16.571 1.00 79.50 103 MET A N 1
ATOM 787 C CA . MET A 1 103 ? 12.305 9.639 -16.655 1.00 79.50 103 MET A CA 1
ATOM 788 C C . MET A 1 103 ? 13.754 9.157 -16.479 1.00 79.50 103 MET A C 1
ATOM 790 O O . MET A 1 103 ? 14.663 9.824 -16.968 1.00 79.50 103 MET A O 1
ATOM 794 N N . THR A 1 104 ? 13.986 8.008 -15.834 1.00 65.12 104 THR A N 1
ATOM 795 C CA . THR A 1 104 ? 15.277 7.297 -15.840 1.00 65.12 104 THR A CA 1
ATOM 796 C C . THR A 1 104 ? 15.162 6.009 -16.664 1.00 65.12 104 THR A C 1
ATOM 798 O O . THR A 1 104 ? 14.700 5.012 -16.104 1.00 65.12 104 THR A O 1
ATOM 801 N N . PRO A 1 105 ? 15.535 6.027 -17.961 1.00 59.91 105 PRO A N 1
ATOM 802 C CA . PRO A 1 105 ? 15.611 4.821 -18.785 1.00 59.91 105 PRO A CA 1
ATOM 803 C C . PRO A 1 105 ? 16.754 3.886 -18.368 1.00 59.91 105 PRO A C 1
ATOM 805 O O . PRO A 1 105 ? 17.747 4.373 -17.774 1.00 59.91 105 PRO A O 1
#

Sequence (105 aa):
KAMILLLFGGRSFSWRIHIISTLIILSVVLMLAIFVPDIRTVFGIVGSTTSTCLLFIFPGIFYLKISRSSLKSVDSVGALLLVIFGVMMGVISLSTIIITWIMTP